Protein 1AGI (pdb70)

Nearest PDB structures (foldseek):
  4aoh-assembly1_A  TM=9.877E-01  e=9.697E-21  Homo sapiens
  5m9j-assembly1_A  TM=9.958E-01  e=1.240E-20  Homo sapiens
  5m9q-assembly1_A  TM=9.845E-01  e=1.097E-20  Homo sapiens
  5m9c-assembly1_A  TM=9.973E-01  e=2.158E-20  Homo sapiens
  1h53-assembly1_A  TM=9.746E-01  e=2.935E-20  Homo sapiens

GO terms:
  GO:0001525 angiogenesis (P, IDA)
  GO:0005102 signaling receptor binding (F, IDA)
  GO:0005576 extracellular region (C, IDA)
  GO:0003779 actin binding (F, IDA)
  GO:0004540 RNA nuclease activity (F, IDA)
  GO:0030041 actin filament polymerization (P, IDA)
  GO:0048662 negative regulation of smooth muscle cell proliferation (P, IDA)
  GO:0050714 positive regulation of protein secretion (P, IDA)
  GO:0005515 protein binding (F, IPI)

Organism: Bos taurus (NCBI:txid9913)

InterPro domains:
  IPR001427 Pancreatic ribonuclease [PR00794] (49-68)
  IPR001427 Pancreatic ribonuclease [PR00794] (69-88)
  IPR001427 Pancreatic ribonuclease [PR00794] (92-110)
  IPR001427 Pancreatic ribonuclease [PR00794] (114-136)
  IPR001427 Pancreatic ribonuclease [PTHR11437] (3-143)
  IPR023411 Ribonuclease A, active site [PS00127] (63-69)
  IPR023412 Ribonuclease A-domain [PF00074] (29-140)
  IPR023412 Ribonuclease A-domain [SM00092] (26-143)
  IPR036816 Ribonuclease A-like domain superfamily [G3DSA:3.10.130.10] (24-148)
  IPR036816 Ribonuclease A-like domain superfamily [SSF54076] (26-147)

Structure (mmCIF, N/CA/C/O backbone):
data_1AGI
#
_entry.id   1AGI
#
_cell.length_a   30.690
_cell.length_b   54.450
_cell.length_c   74.750
_cell.angle_alpha   90.00
_cell.angle_beta   90.00
_cell.angle_gamma   90.00
#
_symmetry.space_group_name_H-M   'P 21 21 21'
#
loop_
_entity.id
_entity.type
_entity.pdbx_description
1 polymer ANGIOGENIN
2 water water
#
loop_
_atom_site.group_PDB
_atom_site.id
_atom_site.type_symbol
_atom_site.label_atom_id
_atom_site.label_alt_id
_atom_site.label_comp_id
_atom_site.label_asym_id
_atom_site.label_entity_id
_atom_site.label_seq_id
_atom_site.pdbx_PDB_ins_code
_atom_site.Cartn_x
_atom_site.Cartn_y
_atom_site.Cartn_z
_atom_site.occupancy
_atom_site.B_iso_or_equiv
_atom_site.auth_seq_id
_atom_site.auth_comp_id
_atom_site.auth_asym_id
_atom_site.auth_atom_id
_atom_site.pdbx_PDB_model_num
ATOM 1 N N . ALA A 1 1 ? -1.216 24.854 4.198 1.00 80.48 1 ALA A N 1
ATOM 2 C CA . ALA A 1 1 ? -0.323 24.704 5.393 1.00 160.92 1 ALA A CA 1
ATOM 3 C C . ALA A 1 1 ? 1.162 24.833 5.010 1.00 155.21 1 ALA A C 1
ATOM 4 O O . ALA A 1 1 ? 1.481 24.995 3.825 1.00 69.93 1 ALA A O 1
ATOM 6 N N . GLN A 1 2 ? 2.047 24.845 6.014 1.00 140.34 2 GLN A N 1
ATOM 7 C CA . GLN A 1 2 ? 3.486 24.902 5.755 1.00 132.38 2 GLN A CA 1
ATOM 8 C C . GLN A 1 2 ? 3.816 23.442 5.433 1.00 130.15 2 GLN A C 1
ATOM 9 O O . GLN A 1 2 ? 3.413 22.538 6.171 1.00 107.74 2 GLN A O 1
ATOM 15 N N . ASP A 1 3 ? 4.466 23.229 4.293 1.00 87.34 3 ASP A N 1
ATOM 16 C CA . ASP A 1 3 ? 4.824 21.908 3.804 1.00 53.50 3 ASP A CA 1
ATOM 17 C C . ASP A 1 3 ? 5.361 20.912 4.843 1.00 27.15 3 ASP A C 1
ATOM 18 O O . ASP A 1 3 ? 6.480 21.052 5.335 1.00 81.58 3 ASP A O 1
ATOM 23 N N . ASP A 1 4 ? 4.485 20.002 5.258 1.00 91.45 4 ASP A N 1
ATOM 24 C CA . ASP A 1 4 ? 4.800 18.930 6.197 1.00 35.52 4 ASP A CA 1
ATOM 25 C C . ASP A 1 4 ? 4.678 17.662 5.339 1.00 20.31 4 ASP A C 1
ATOM 26 O O . ASP A 1 4 ? 5.017 16.557 5.780 1.00 18.16 4 ASP A O 1
ATOM 31 N N . TYR A 1 5 ? 4.274 17.863 4.081 1.00 14.02 5 TYR A N 1
ATOM 32 C CA . TYR A 1 5 ? 4.027 16.784 3.126 1.00 22.71 5 TYR A CA 1
ATOM 33 C C . TYR A 1 5 ? 5.060 15.683 3.036 1.00 14.41 5 TYR A C 1
ATOM 34 O O . TYR A 1 5 ? 4.701 14.524 3.175 1.00 12.54 5 TYR A O 1
ATOM 43 N N . ARG A 1 6 ? 6.323 16.034 2.792 1.00 10.92 6 ARG A N 1
ATOM 44 C CA . ARG A 1 6 ? 7.369 15.025 2.653 1.00 6.76 6 ARG A CA 1
ATOM 45 C C . ARG A 1 6 ? 7.465 14.110 3.858 1.00 8.39 6 ARG A C 1
ATOM 46 O O . ARG A 1 6 ? 7.641 12.899 3.711 1.00 10.98 6 ARG A O 1
ATOM 54 N N . TYR A 1 7 ? 7.274 14.679 5.042 1.00 8.27 7 TYR A N 1
ATOM 55 C CA . TYR A 1 7 ? 7.330 13.916 6.281 1.00 14.19 7 TYR A CA 1
ATOM 56 C C . TYR A 1 7 ? 6.099 12.997 6.366 1.00 10.93 7 TYR A C 1
ATOM 57 O O . TYR A 1 7 ? 6.219 11.788 6.613 1.00 8.86 7 TYR A O 1
ATOM 66 N N . ILE A 1 8 ? 4.921 13.557 6.111 1.00 8.99 8 ILE A N 1
ATOM 67 C CA . ILE A 1 8 ? 3.699 12.760 6.147 1.00 18.66 8 ILE A CA 1
ATOM 68 C C . ILE A 1 8 ? 3.746 11.667 5.074 1.00 10.42 8 ILE A C 1
ATOM 69 O O . ILE A 1 8 ? 3.300 10.537 5.284 1.00 10.66 8 ILE A O 1
ATOM 74 N N . HIS A 1 9 ? 4.348 11.996 3.941 1.00 10.48 9 HIS A N 1
ATOM 75 C CA . HIS A 1 9 ? 4.473 11.073 2.823 1.00 9.70 9 HIS A CA 1
ATOM 76 C C . HIS A 1 9 ? 5.404 9.919 3.214 1.00 7.33 9 HIS A C 1
ATOM 77 O O . HIS A 1 9 ? 5.148 8.758 2.882 1.00 9.28 9 HIS A O 1
ATOM 84 N N . PHE A 1 10 ? 6.463 10.245 3.948 1.00 8.36 10 PHE A N 1
ATOM 85 C CA . PHE A 1 10 ? 7.407 9.247 4.425 1.00 7.14 10 PHE A CA 1
ATOM 86 C C . PHE A 1 10 ? 6.692 8.285 5.380 1.00 6.14 10 PHE A C 1
ATOM 87 O O . PHE A 1 10 ? 6.903 7.064 5.323 1.00 9.08 10 PHE A O 1
ATOM 95 N N . LEU A 1 11 ? 5.861 8.832 6.268 1.00 7.62 11 LEU A N 1
ATOM 96 C CA . LEU A 1 11 ? 5.116 8.006 7.228 1.00 6.87 11 LEU A CA 1
ATOM 97 C C . LEU A 1 11 ? 4.116 7.111 6.524 1.00 9.22 11 LEU A C 1
ATOM 98 O O . LEU A 1 11 ? 3.963 5.950 6.898 1.00 9.34 11 LEU A O 1
ATOM 103 N N . THR A 1 12 ? 3.478 7.625 5.471 1.00 8.04 12 THR A N 1
ATOM 104 C CA . THR A 1 12 ? 2.500 6.833 4.710 1.00 8.42 12 THR A CA 1
ATOM 105 C C . THR A 1 12 ? 3.156 5.652 4.010 1.00 9.62 12 THR A C 1
ATOM 106 O O . THR A 1 12 ? 2.607 4.550 3.967 1.00 9.28 12 THR A O 1
ATOM 110 N N . GLN A 1 13 ? 4.340 5.867 3.458 1.00 6.39 13 GLN A N 1
ATOM 111 C CA . GLN A 1 13 ? 5.011 4.785 2.756 1.00 7.57 13 GLN A CA 1
ATOM 112 C C . GLN A 1 13 ? 5.884 3.878 3.603 1.00 9.40 13 GLN A C 1
ATOM 113 O O . GLN A 1 13 ? 6.183 2.748 3.193 1.00 10.86 13 GLN A O 1
ATOM 119 N N . HIS A 1 14 ? 6.299 4.359 4.771 1.00 6.16 14 HIS A N 1
ATOM 120 C CA . HIS A 1 14 ? 7.217 3.574 5.597 1.00 7.12 14 HIS A CA 1
ATOM 121 C C . HIS A 1 14 ? 6.907 3.354 7.069 1.00 12.27 14 HIS A C 1
ATOM 122 O O . HIS A 1 14 ? 7.732 2.773 7.761 1.00 13.81 14 HIS A O 1
ATOM 129 N N . TYR A 1 15 ? 5.745 3.769 7.558 1.00 8.47 15 TYR A N 1
ATOM 130 C CA . TYR A 1 15 ? 5.482 3.581 8.974 1.00 12.00 15 TYR A CA 1
ATOM 131 C C . TYR A 1 15 ? 4.185 2.869 9.342 1.00 11.49 15 TYR A C 1
ATOM 132 O O . TYR A 1 15 ? 3.118 3.206 8.841 1.00 11.38 15 TYR A O 1
ATOM 141 N N . ASP A 1 16 ? 4.303 1.875 10.216 1.00 8.83 16 ASP A N 1
ATOM 142 C CA . ASP A 1 16 ? 3.156 1.128 10.719 1.00 7.28 16 ASP A CA 1
ATOM 143 C C . ASP A 1 16 ? 3.499 0.791 12.161 1.00 11.13 16 ASP A C 1
ATOM 144 O O . ASP A 1 16 ? 4.302 -0.103 12.426 1.00 11.06 16 ASP A O 1
ATOM 149 N N . ALA A 1 17 ? 2.885 1.524 13.083 1.00 16.34 17 ALA A N 1
ATOM 150 C CA . ALA A 1 17 ? 3.121 1.383 14.519 1.00 13.48 17 ALA A CA 1
ATOM 151 C C . ALA A 1 17 ? 3.060 -0.010 15.115 1.00 12.33 17 ALA A C 1
ATOM 152 O O . ALA A 1 17 ? 4.088 -0.553 15.537 1.00 18.64 17 ALA A O 1
ATOM 154 N N . LYS A 1 18 ? 1.862 -0.586 15.126 1.00 19.90 18 LYS A N 1
ATOM 155 C CA . LYS A 1 18 ? 1.623 -1.908 15.697 1.00 20.63 18 LYS A CA 1
ATOM 156 C C . LYS A 1 18 ? 1.063 -2.898 14.678 1.00 28.09 18 LYS A C 1
ATOM 157 O O . LYS A 1 18 ? -0.156 -2.993 14.499 1.00 38.06 18 LYS A O 1
ATOM 163 N N . PRO A 1 19 ? 1.946 -3.600 13.948 1.00 20.23 19 PRO A N 1
ATOM 164 C CA . PRO A 1 19 ? 1.542 -4.594 12.942 1.00 23.48 19 PRO A CA 1
ATOM 165 C C . PRO A 1 19 ? 1.208 -5.914 13.660 1.00 21.57 19 PRO A C 1
ATOM 166 O O . PRO A 1 19 ? 1.695 -6.146 14.767 1.00 46.40 19 PRO A O 1
ATOM 170 N N . LYS A 1 20 ? 0.395 -6.776 13.056 1.00 44.98 20 LYS A N 1
ATOM 171 C CA . LYS A 1 20 ? 0.100 -8.030 13.734 1.00 109.66 20 LYS A CA 1
ATOM 172 C C . LYS A 1 20 ? 0.603 -9.302 13.049 1.00 109.60 20 LYS A C 1
ATOM 173 O O . LYS A 1 20 ? 0.975 -10.259 13.727 1.00 114.36 20 LYS A O 1
ATOM 179 N N . GLY A 1 21 ? 0.663 -9.295 11.719 1.00 37.63 21 GLY A N 1
ATOM 180 C CA . GLY A 1 21 ? 1.125 -10.474 11.009 1.00 55.85 21 GLY A CA 1
ATOM 181 C C . GLY A 1 21 ? 2.570 -10.483 10.535 1.00 40.13 21 GLY A C 1
ATOM 182 O O . GLY A 1 21 ? 3.265 -11.491 10.679 1.00 36.38 21 GLY A O 1
ATOM 183 N N . ARG A 1 22 ? 3.003 -9.373 9.936 1.00 25.93 22 ARG A N 1
ATOM 184 C CA . ARG A 1 22 ? 4.361 -9.225 9.387 1.00 20.40 22 ARG A CA 1
ATOM 185 C C . ARG A 1 22 ? 4.742 -10.344 8.403 1.00 18.46 22 ARG A C 1
ATOM 186 O O . ARG A 1 22 ? 5.919 -10.653 8.202 1.00 19.20 22 ARG A O 1
ATOM 194 N N . ASN A 1 23 ? 3.725 -10.891 7.748 1.00 20.26 23 ASN A N 1
ATOM 195 C CA . ASN A 1 23 ? 3.886 -11.966 6.784 1.00 16.09 23 ASN A CA 1
ATOM 196 C C . ASN A 1 23 ? 3.549 -11.509 5.355 1.00 15.93 23 ASN A C 1
ATOM 197 O O . ASN A 1 23 ? 3.361 -10.320 5.106 1.00 13.88 23 ASN A O 1
ATOM 202 N N . ASP A 1 24 ? 3.460 -12.466 4.430 1.00 15.82 24 ASP A N 1
ATOM 203 C CA . ASP A 1 24 ? 3.141 -12.180 3.028 1.00 15.08 24 ASP A CA 1
ATOM 204 C C . ASP A 1 24 ? 1.795 -11.475 2.870 1.00 15.03 24 ASP A C 1
ATOM 205 O O . ASP A 1 24 ? 1.664 -10.547 2.064 1.00 12.67 24 ASP A O 1
ATOM 210 N N . GLU A 1 25 ? 0.796 -11.919 3.632 1.00 14.65 25 GLU A N 1
ATOM 211 C CA . GLU A 1 25 ? -0.521 -11.301 3.542 1.00 14.49 25 GLU A CA 1
ATOM 212 C C . GLU A 1 25 ? -0.432 -9.852 4.017 1.00 11.86 25 GLU A C 1
ATOM 213 O O . GLU A 1 25 ? -1.035 -8.965 3.421 1.00 13.18 25 GLU A O 1
ATOM 219 N N . TYR A 1 26 ? 0.336 -9.629 5.083 1.00 13.29 26 TYR A N 1
ATOM 220 C CA . TYR A 1 26 ? 0.523 -8.299 5.627 1.00 11.03 26 TYR A CA 1
ATOM 221 C C . TYR A 1 26 ? 1.072 -7.354 4.543 1.00 9.00 26 TYR A C 1
ATOM 222 O O . TYR A 1 26 ? 0.578 -6.238 4.351 1.00 9.44 26 TYR A O 1
ATOM 231 N N . CYS A 1 27 ? 2.074 -7.809 3.809 1.00 8.28 27 CYS A N 1
ATOM 232 C CA . CYS A 1 27 ? 2.648 -6.981 2.739 1.00 9.27 27 CYS A CA 1
ATOM 233 C C . CYS A 1 27 ? 1.636 -6.702 1.626 1.00 6.49 27 CYS A C 1
ATOM 234 O O . CYS A 1 27 ? 1.474 -5.562 1.203 1.00 10.29 27 CYS A O 1
ATOM 237 N N . PHE A 1 28 ? 0.914 -7.736 1.197 1.00 9.65 28 PHE A N 1
ATOM 238 C CA . PHE A 1 28 ? -0.086 -7.579 0.132 1.00 9.44 28 PHE A CA 1
ATOM 239 C C . PHE A 1 28 ? -1.106 -6.490 0.473 1.00 10.53 28 PHE A C 1
ATOM 240 O O . PHE A 1 28 ? -1.370 -5.606 -0.340 1.00 13.58 28 PHE A O 1
ATOM 248 N N . ASN A 1 29 ? -1.637 -6.536 1.696 1.00 8.20 29 ASN A N 1
ATOM 249 C CA . ASN A 1 29 ? -2.636 -5.563 2.138 1.00 8.65 29 ASN A CA 1
ATOM 250 C C . ASN A 1 29 ? -2.038 -4.179 2.323 1.00 7.91 29 ASN A C 1
ATOM 251 O O . ASN A 1 29 ? -2.621 -3.196 1.878 1.00 8.81 29 ASN A O 1
ATOM 256 N N . MET A 1 30 ? -0.867 -4.112 2.960 1.00 7.37 30 MET A N 1
ATOM 257 C CA . MET A 1 30 ? -0.191 -2.840 3.229 1.00 9.24 30 MET A CA 1
ATOM 258 C C . MET A 1 30 ? 0.295 -2.116 1.991 1.00 8.48 30 MET A C 1
ATOM 259 O O . MET A 1 30 ? 0.200 -0.886 1.918 1.00 9.16 30 MET A O 1
ATOM 264 N N . MET A 1 31 ? 0.775 -2.859 1.000 1.00 9.51 31 MET A N 1
ATOM 265 C CA . MET A 1 31 ? 1.234 -2.222 -0.228 1.00 12.69 31 MET A CA 1
ATOM 266 C C . MET A 1 31 ? 0.029 -1.625 -0.952 1.00 7.80 31 MET A C 1
ATOM 267 O O . MET A 1 31 ? 0.122 -0.547 -1.544 1.00 7.96 31 MET A O 1
ATOM 272 N N . LYS A 1 32 ? -1.104 -2.322 -0.873 1.00 8.28 32 LYS A N 1
ATOM 273 C CA . LYS A 1 32 ? -2.353 -1.865 -1.489 1.00 9.00 32 LYS A CA 1
ATOM 274 C C . LYS A 1 32 ? -2.912 -0.635 -0.750 1.00 9.59 32 LYS A C 1
ATOM 275 O O . LYS A 1 32 ? -3.164 0.395 -1.371 1.00 9.04 32 LYS A O 1
ATOM 281 N N . ASN A 1 33 ? -2.980 -0.709 0.583 1.00 7.90 33 ASN A N 1
ATOM 282 C CA . ASN A 1 33 ? -3.500 0.397 1.404 1.00 7.94 33 ASN A CA 1
ATOM 283 C C . ASN A 1 33 ? -2.692 1.670 1.251 1.00 7.96 33 ASN A C 1
ATOM 284 O O . ASN A 1 33 ? -3.254 2.768 1.155 1.00 12.63 33 ASN A O 1
ATOM 289 N N . ARG A 1 34 ? -1.370 1.527 1.240 1.00 5.74 34 ARG A N 1
ATOM 290 C CA . ARG A 1 34 ? -0.478 2.680 1.127 1.00 7.67 34 ARG A CA 1
ATOM 291 C C . ARG A 1 34 ? -0.238 3.154 -0.311 1.00 8.86 34 ARG A C 1
ATOM 292 O O . ARG A 1 34 ? 0.589 4.040 -0.535 1.00 10.50 34 ARG A O 1
ATOM 300 N N . ARG A 1 35 ? -0.974 2.579 -1.268 1.00 10.07 35 ARG A N 1
ATOM 301 C CA . ARG A 1 35 ? -0.907 2.967 -2.695 1.00 10.70 35 ARG A CA 1
ATOM 302 C C . ARG A 1 35 ? 0.466 2.842 -3.356 1.00 9.68 35 ARG A C 1
ATOM 303 O O . ARG A 1 35 ? 0.971 3.788 -3.968 1.00 13.26 35 ARG A O 1
ATOM 311 N N . LEU A 1 36 ? 1.067 1.666 -3.228 1.00 7.54 36 LEU A N 1
ATOM 312 C CA . LEU A 1 36 ? 2.384 1.410 -3.804 1.00 9.46 36 LEU A CA 1
ATOM 313 C C . LEU A 1 36 ? 2.279 0.261 -4.800 1.00 10.70 36 LEU A C 1
ATOM 314 O O . LEU A 1 36 ? 3.235 -0.482 -5.012 1.00 11.02 36 LEU A O 1
ATOM 319 N N . THR A 1 37 ? 1.115 0.134 -5.430 1.00 12.11 37 THR A N 1
ATOM 320 C CA . THR A 1 37 ? 0.888 -0.959 -6.366 1.00 13.33 37 THR A CA 1
ATOM 321 C C . THR A 1 37 ? 0.657 -0.585 -7.826 1.00 17.66 37 THR A C 1
ATOM 322 O O . THR A 1 37 ? 0.475 -1.463 -8.669 1.00 17.93 37 THR A O 1
ATOM 326 N N . ARG A 1 38 ? 0.671 0.705 -8.135 1.00 12.89 38 ARG A N 1
ATOM 327 C CA . ARG A 1 38 ? 0.466 1.125 -9.515 1.00 16.25 38 ARG A CA 1
ATOM 328 C C . ARG A 1 38 ? 1.553 2.076 -9.971 1.00 22.44 38 ARG A C 1
ATOM 329 O O . ARG A 1 38 ? 1.419 3.299 -9.845 1.00 26.68 38 ARG A O 1
ATOM 337 N N . PRO A 1 39 ? 2.644 1.526 -10.531 1.00 17.38 39 PRO A N 1
ATOM 338 C CA . PRO A 1 39 ? 2.907 0.094 -10.757 1.00 18.61 39 PRO A CA 1
ATOM 339 C C . PRO A 1 39 ? 3.440 -0.600 -9.498 1.00 16.43 39 PRO A C 1
ATOM 340 O O . PRO A 1 39 ? 3.827 0.083 -8.543 1.00 17.81 39 PRO A O 1
ATOM 344 N N . CYS A 1 40 ? 3.478 -1.935 -9.490 1.00 15.18 40 CYS A N 1
ATOM 345 C CA . CYS A 1 40 ? 3.971 -2.663 -8.305 1.00 9.03 40 CYS A CA 1
ATOM 346 C C . CYS A 1 40 ? 5.370 -2.213 -7.915 1.00 12.37 40 CYS A C 1
ATOM 347 O O . CYS A 1 40 ? 6.308 -2.301 -8.722 1.00 15.36 40 CYS A O 1
ATOM 350 N N . LYS A 1 41 ? 5.524 -1.734 -6.687 1.00 11.56 41 LYS A N 1
ATOM 351 C CA . LYS A 1 41 ? 6.842 -1.326 -6.230 1.00 12.22 41 LYS A CA 1
ATOM 352 C C . LYS A 1 41 ? 7.648 -2.601 -5.950 1.00 11.90 41 LYS A C 1
ATOM 353 O O . LYS A 1 41 ? 7.134 -3.548 -5.353 1.00 11.68 41 LYS A O 1
ATOM 359 N N . ASP A 1 42 ? 8.896 -2.641 -6.403 1.00 10.84 42 ASP A N 1
ATOM 360 C CA . ASP A 1 42 ? 9.724 -3.832 -6.225 1.00 11.30 42 ASP A CA 1
ATOM 361 C C . ASP A 1 42 ? 10.058 -4.153 -4.773 1.00 8.76 42 ASP A C 1
ATOM 362 O O . ASP A 1 42 ? 10.072 -5.314 -4.383 1.00 9.63 42 ASP A O 1
ATOM 367 N N . ARG A 1 43 ? 10.256 -3.118 -3.967 1.00 9.14 43 ARG A N 1
ATOM 368 C CA . ARG A 1 43 ? 10.628 -3.328 -2.579 1.00 11.83 43 ARG A CA 1
ATOM 369 C C . ARG A 1 43 ? 10.274 -2.136 -1.702 1.00 12.24 43 ARG A C 1
ATOM 370 O O . ARG A 1 43 ? 10.499 -0.981 -2.079 1.00 10.89 43 ARG A O 1
ATOM 378 N N . ASN A 1 44 ? 9.748 -2.419 -0.516 1.00 10.92 44 ASN A N 1
ATOM 379 C CA . ASN A 1 44 ? 9.362 -1.366 0.423 1.00 9.09 44 ASN A CA 1
ATOM 380 C C . ASN A 1 44 ? 9.441 -1.850 1.858 1.00 10.57 44 ASN A C 1
ATOM 381 O O . ASN A 1 44 ? 8.890 -2.900 2.207 1.00 8.62 44 ASN A O 1
ATOM 386 N N . THR A 1 45 ? 10.080 -1.044 2.698 1.00 8.81 45 THR A N 1
ATOM 387 C CA . THR A 1 45 ? 10.258 -1.374 4.103 1.00 6.83 45 THR A CA 1
ATOM 388 C C . THR A 1 45 ? 9.358 -0.575 5.015 1.00 6.52 45 THR A C 1
ATOM 389 O O . THR A 1 45 ? 9.285 0.654 4.918 1.00 9.71 45 THR A O 1
ATOM 393 N N . PHE A 1 46 ? 8.647 -1.282 5.883 1.00 6.88 46 PHE A N 1
ATOM 394 C CA . PHE A 1 46 ? 7.790 -0.641 6.879 1.00 10.58 46 PHE A CA 1
ATOM 395 C C . PHE A 1 46 ? 8.520 -0.713 8.214 1.00 7.40 46 PHE A C 1
ATOM 396 O O . PHE A 1 46 ? 9.034 -1.775 8.593 1.00 8.67 46 PHE A O 1
ATOM 404 N N . ILE A 1 47 ? 8.614 0.430 8.885 1.00 8.06 47 ILE A N 1
ATOM 405 C CA . ILE A 1 47 ? 9.254 0.539 10.196 1.00 12.77 47 ILE A CA 1
ATOM 406 C C . ILE A 1 47 ? 8.140 0.498 11.254 1.00 11.14 47 ILE A C 1
ATOM 407 O O . ILE A 1 47 ? 7.071 1.088 11.083 1.00 9.15 47 ILE A O 1
ATOM 412 N N . HIS A 1 48 ? 8.399 -0.197 12.350 1.00 12.26 48 HIS A N 1
ATOM 413 C CA . HIS A 1 48 ? 7.406 -0.314 13.408 1.00 8.88 48 HIS A CA 1
ATOM 414 C C . HIS A 1 48 ? 7.931 0.336 14.670 1.00 14.17 48 HIS A C 1
ATOM 415 O O . HIS A 1 48 ? 9.108 0.705 14.744 1.00 14.01 48 HIS A O 1
ATOM 422 N N . GLY A 1 49 ? 7.057 0.494 15.656 1.00 17.91 49 GLY A N 1
ATOM 423 C CA . GLY A 1 49 ? 7.494 1.075 16.907 1.00 10.70 49 GLY A CA 1
ATOM 424 C C . GLY A 1 49 ? 7.124 2.511 17.166 1.00 12.54 49 GLY A C 1
ATOM 425 O O . GLY A 1 49 ? 6.074 2.991 16.746 1.00 15.49 49 GLY A O 1
ATOM 426 N N . ASN A 1 50 ? 8.059 3.201 17.805 1.00 18.22 50 ASN A N 1
ATOM 427 C CA . ASN A 1 50 ? 7.903 4.577 18.242 1.00 15.04 50 ASN A CA 1
ATOM 428 C C . ASN A 1 50 ? 8.251 5.629 17.196 1.00 9.15 50 ASN A C 1
ATOM 429 O O . ASN A 1 50 ? 9.416 5.822 16.864 1.00 14.40 50 ASN A O 1
ATOM 434 N N . LYS A 1 51 ? 7.239 6.392 16.794 1.00 14.79 51 LYS A N 1
ATOM 435 C CA . LYS A 1 51 ? 7.382 7.440 15.789 1.00 19.31 51 LYS A CA 1
ATOM 436 C C . LYS A 1 51 ? 8.386 8.528 16.206 1.00 20.79 51 LYS A C 1
ATOM 437 O O . LYS A 1 51 ? 9.146 9.038 15.372 1.00 12.96 51 LYS A O 1
ATOM 443 N N . ASN A 1 52 ? 8.386 8.874 17.496 1.00 11.23 52 ASN A N 1
ATOM 444 C CA . ASN A 1 52 ? 9.280 9.895 18.033 1.00 11.25 52 ASN A CA 1
ATOM 445 C C . ASN A 1 52 ? 10.744 9.509 17.888 1.00 8.53 52 ASN A C 1
ATOM 446 O O . ASN A 1 52 ? 11.589 10.354 17.613 1.00 12.41 52 ASN A O 1
ATOM 451 N N . ASP A 1 53 ? 11.032 8.224 18.041 1.00 8.59 53 ASP A N 1
ATOM 452 C CA . ASP A 1 53 ? 12.394 7.736 17.912 1.00 10.12 53 ASP A CA 1
ATOM 453 C C . ASP A 1 53 ? 12.872 7.669 16.464 1.00 10.30 53 ASP A C 1
ATOM 454 O O . ASP A 1 53 ? 14.076 7.641 16.201 1.00 10.80 53 ASP A O 1
ATOM 459 N N . ILE A 1 54 ? 11.927 7.640 15.528 1.00 12.78 54 ILE A N 1
ATOM 460 C CA . ILE A 1 54 ? 12.275 7.634 14.110 1.00 12.49 54 ILE A CA 1
ATOM 461 C C . ILE A 1 54 ? 12.644 9.081 13.768 1.00 9.19 54 ILE A C 1
ATOM 462 O O . ILE A 1 54 ? 13.706 9.332 13.197 1.00 11.80 54 ILE A O 1
ATOM 467 N N . LYS A 1 55 ? 11.796 10.032 14.165 1.00 9.33 55 LYS A N 1
ATOM 468 C CA . LYS A 1 55 ? 12.061 11.443 13.919 1.00 8.64 55 LYS A CA 1
ATOM 469 C C . LYS A 1 55 ? 13.389 11.845 14.584 1.00 16.13 55 LYS A C 1
ATOM 470 O O . LYS A 1 55 ? 14.138 12.678 14.063 1.00 12.93 55 LYS A O 1
ATOM 476 N N . ALA A 1 56 ? 13.689 11.213 15.720 1.00 12.47 56 ALA A N 1
ATOM 477 C CA . ALA A 1 56 ? 14.908 11.480 16.482 1.00 13.03 56 ALA A CA 1
ATOM 478 C C . ALA A 1 56 ? 16.200 11.095 15.756 1.00 13.26 56 ALA A C 1
ATOM 479 O O . ALA A 1 56 ? 17.282 11.506 16.172 1.00 13.75 56 ALA A O 1
ATOM 481 N N . ILE A 1 57 ? 16.097 10.307 14.690 1.00 9.05 57 ILE A N 1
ATOM 482 C CA . ILE A 1 57 ? 17.275 9.932 13.929 1.00 12.17 57 ILE A CA 1
ATOM 483 C C . ILE A 1 57 ? 17.859 11.188 13.243 1.00 11.08 57 ILE A C 1
ATOM 484 O O . ILE A 1 57 ? 19.061 11.254 12.959 1.00 10.91 57 ILE A O 1
ATOM 489 N N . CYS A 1 58 ? 17.020 12.204 13.027 1.00 12.20 58 CYS A N 1
ATOM 490 C CA . CYS A 1 58 ? 17.455 13.454 12.386 1.00 7.81 58 CYS A CA 1
ATOM 491 C C . CYS A 1 58 ? 18.254 14.356 13.308 1.00 18.61 58 CYS A C 1
ATOM 492 O O . CYS A 1 58 ? 18.785 15.381 12.879 1.00 25.31 58 CYS A O 1
ATOM 495 N N . GLU A 1 59 ? 18.325 13.988 14.577 1.00 11.72 59 GLU A N 1
ATOM 496 C CA . GLU A 1 59 ? 19.079 14.775 15.536 1.00 18.37 59 GLU A CA 1
ATOM 497 C C . GLU A 1 59 ? 20.057 13.861 16.239 1.00 16.90 59 GLU A C 1
ATOM 498 O O . GLU A 1 59 ? 20.053 12.649 16.023 1.00 15.28 59 GLU A O 1
ATOM 504 N 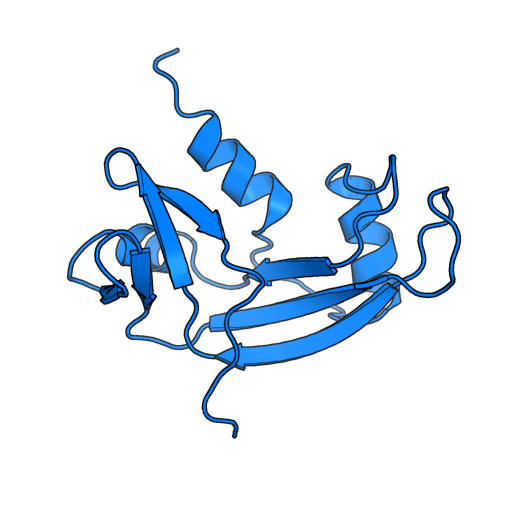N . ASP A 1 60 ? 20.877 14.420 17.112 1.00 19.11 60 ASP A N 1
ATOM 505 C CA . ASP A 1 60 ? 21.870 13.591 17.765 1.00 16.77 60 ASP A CA 1
ATOM 506 C C . ASP A 1 60 ? 21.364 12.591 18.789 1.00 11.40 60 ASP A C 1
ATOM 507 O O . ASP A 1 60 ? 22.092 11.680 19.145 1.00 23.72 60 ASP A O 1
ATOM 512 N N . ARG A 1 61 ? 20.107 12.706 19.214 1.00 15.92 61 ARG A N 1
ATOM 513 C CA . ARG A 1 61 ? 19.582 11.767 20.206 1.00 15.70 61 ARG A CA 1
ATOM 514 C C . ARG A 1 61 ? 19.559 10.321 19.693 1.00 17.99 61 ARG A C 1
ATOM 515 O O . ARG A 1 61 ? 19.929 9.393 20.417 1.00 15.44 61 ARG A O 1
ATOM 523 N N . ASN A 1 62 ? 19.137 10.124 18.445 1.00 1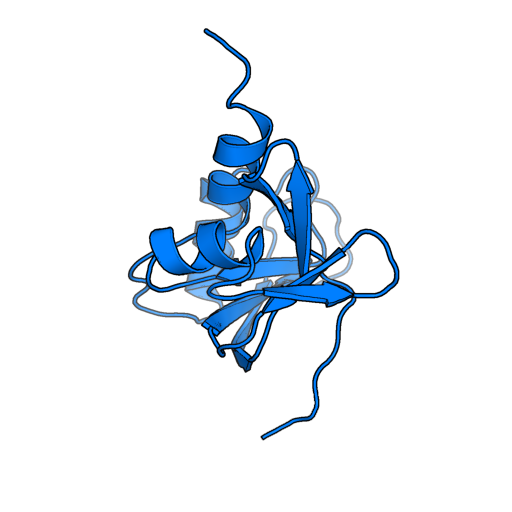5.74 62 ASN A N 1
ATOM 524 C CA . ASN A 1 62 ? 19.083 8.766 17.907 1.00 13.13 62 ASN A CA 1
ATOM 525 C C . ASN A 1 62 ? 19.689 8.635 16.503 1.00 13.64 62 ASN A C 1
ATOM 526 O O . ASN A 1 62 ? 19.404 7.673 15.795 1.00 14.16 62 ASN A O 1
ATOM 531 N N . GLY A 1 63 ? 20.561 9.564 16.126 1.00 12.17 63 GLY A N 1
ATOM 532 C CA . GLY A 1 63 ? 21.159 9.488 14.816 1.00 9.64 63 GLY A CA 1
ATOM 533 C C . GLY A 1 63 ? 22.574 10.007 14.738 1.00 15.28 63 GLY A C 1
ATOM 534 O O . GLY A 1 63 ? 23.053 10.699 15.636 1.00 17.97 63 GLY A O 1
ATOM 535 N N . GLN A 1 64 ? 23.269 9.604 13.684 1.00 11.27 64 GLN A N 1
ATOM 536 C CA . GLN A 1 64 ? 24.640 10.025 13.418 1.00 15.73 64 GLN A CA 1
ATOM 537 C C . GLN A 1 64 ? 24.728 10.288 11.908 1.00 19.22 64 GLN A C 1
ATOM 538 O O . GLN A 1 64 ? 23.975 9.699 11.118 1.00 11.86 64 GLN A O 1
ATOM 544 N N . PRO A 1 65 ? 25.603 11.220 11.490 1.00 22.13 65 PRO A N 1
ATOM 545 C CA . PRO A 1 65 ? 25.731 11.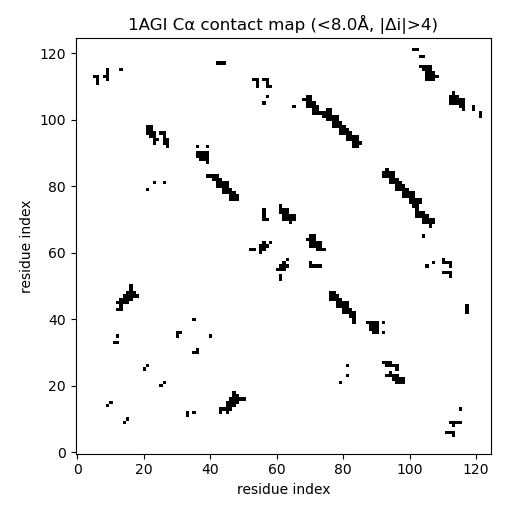489 10.052 1.00 28.08 65 PRO A CA 1
ATOM 546 C C . PRO A 1 65 ? 26.282 10.238 9.372 1.00 23.14 65 PRO A C 1
ATOM 547 O O . PRO A 1 65 ? 27.076 9.492 9.954 1.00 14.35 65 PRO A O 1
ATOM 551 N N . TYR A 1 66 ? 25.827 9.98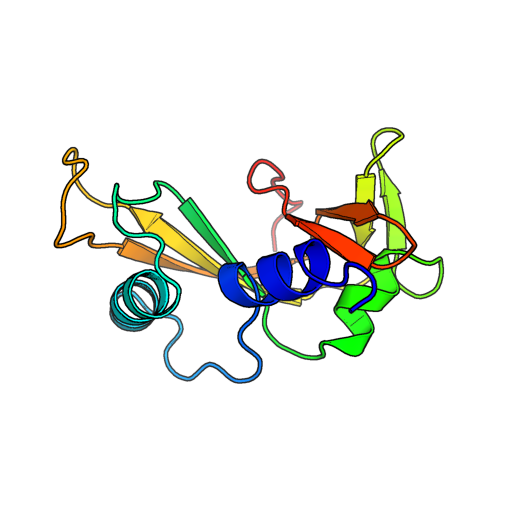9 8.155 1.00 11.80 66 TYR A N 1
ATOM 552 C CA . TYR A 1 66 ? 26.260 8.815 7.418 1.00 10.36 66 TYR A CA 1
ATOM 553 C C . TYR A 1 66 ? 26.395 9.179 5.943 1.00 13.44 66 TYR A C 1
ATOM 554 O O . TYR A 1 66 ? 25.463 9.718 5.341 1.00 11.31 66 TYR A O 1
ATOM 563 N N . ARG A 1 67 ? 27.570 8.910 5.380 1.00 15.58 67 ARG A N 1
ATOM 564 C CA . ARG A 1 67 ? 27.850 9.219 3.977 1.00 16.45 67 ARG A CA 1
ATOM 565 C C . ARG A 1 67 ? 27.575 10.693 3.657 1.00 14.91 67 ARG A C 1
ATOM 566 O O . ARG A 1 67 ? 26.984 11.021 2.636 1.00 16.38 67 ARG A O 1
ATOM 574 N N . GLY A 1 68 ? 27.947 11.568 4.581 1.00 12.79 68 GLY A N 1
ATOM 575 C CA . GLY A 1 68 ? 27.746 12.990 4.391 1.00 12.25 68 GLY A CA 1
ATOM 576 C C . GLY A 1 68 ? 26.344 13.553 4.566 1.00 17.37 68 GLY A C 1
ATOM 577 O O . GLY A 1 68 ? 26.100 14.288 5.519 1.00 24.66 68 GLY A O 1
ATOM 578 N N . ASP A 1 69 ? 25.411 13.159 3.704 1.00 16.68 69 ASP A N 1
ATOM 579 C CA . ASP A 1 69 ? 24.051 13.691 3.741 1.00 17.07 69 ASP A CA 1
ATOM 580 C C . ASP A 1 69 ? 22.954 12.836 4.370 1.00 13.82 69 ASP A C 1
ATOM 581 O O . ASP A 1 69 ? 21.808 13.276 4.461 1.00 15.67 69 ASP A O 1
ATOM 586 N N . LEU A 1 70 ? 23.269 11.602 4.740 1.00 11.67 70 LEU A N 1
ATOM 587 C CA . LEU A 1 70 ? 22.262 10.728 5.360 1.00 8.81 70 LEU A CA 1
ATOM 588 C C . LEU A 1 70 ? 22.474 10.635 6.878 1.00 11.10 70 LEU A C 1
ATOM 589 O O . LEU A 1 70 ? 23.374 11.272 7.432 1.00 11.24 70 LEU A O 1
ATOM 594 N N . ARG A 1 71 ? 21.578 9.921 7.544 1.00 11.65 71 ARG A N 1
ATOM 595 C CA . ARG A 1 71 ? 21.635 9.734 8.987 1.00 10.43 71 ARG A CA 1
ATOM 596 C C . ARG A 1 71 ? 21.428 8.263 9.282 1.00 10.89 71 ARG A C 1
ATOM 597 O O . ARG A 1 71 ? 20.544 7.626 8.689 1.00 13.68 71 ARG A O 1
ATOM 605 N N . ILE A 1 72 ? 22.287 7.696 10.116 1.00 9.54 72 ILE A N 1
ATOM 606 C CA . ILE A 1 72 ? 22.117 6.310 10.499 1.00 7.76 72 ILE A CA 1
ATOM 607 C C . ILE A 1 72 ? 21.664 6.290 11.961 1.00 9.00 72 ILE A C 1
ATOM 608 O O . ILE A 1 72 ? 22.145 7.077 12.787 1.00 12.79 72 ILE A O 1
ATOM 613 N N . SER A 1 73 ? 20.718 5.407 12.261 1.00 9.99 73 SER A N 1
ATOM 614 C CA . SER A 1 73 ? 20.167 5.322 13.609 1.00 17.64 73 SER A CA 1
ATOM 615 C C . SER A 1 73 ? 21.116 4.687 14.607 1.00 11.10 73 SER A C 1
ATOM 616 O O . SER A 1 73 ? 21.932 3.832 14.255 1.00 14.10 73 SER A O 1
ATOM 619 N N . LYS A 1 74 ? 21.016 5.147 15.848 1.00 17.93 74 LYS A N 1
ATOM 620 C CA . LYS A 1 74 ? 21.828 4.618 16.927 1.00 16.12 74 LYS A CA 1
ATOM 621 C C . LYS A 1 74 ? 21.187 3.342 17.447 1.00 11.62 74 LYS A C 1
ATOM 622 O O . LYS A 1 74 ? 21.871 2.390 17.810 1.00 21.84 74 LYS A O 1
ATOM 628 N N . SER A 1 75 ? 19.866 3.288 17.411 1.00 12.37 75 SER A N 1
ATOM 629 C CA . SER A 1 75 ? 19.166 2.113 17.898 1.00 12.60 75 SER A CA 1
ATOM 630 C C . SER A 1 75 ? 18.556 1.282 16.782 1.00 19.90 75 SER A C 1
ATOM 631 O O . SER A 1 75 ? 18.382 1.765 15.665 1.00 20.15 75 SER A O 1
ATOM 634 N N . GLU A 1 76 ? 18.252 0.026 17.085 1.00 11.21 76 GLU A N 1
ATOM 635 C CA . GLU A 1 76 ? 17.634 -0.859 16.114 1.00 9.84 76 GLU A CA 1
ATOM 636 C C . GLU A 1 76 ? 16.137 -0.627 16.072 1.00 18.22 76 GLU A C 1
ATOM 637 O O . GLU A 1 76 ? 15.544 -0.149 17.042 1.00 17.01 76 GLU A O 1
ATOM 643 N N . PHE A 1 77 ? 15.530 -0.972 14.944 1.00 12.41 77 PHE A N 1
ATOM 644 C CA . PHE A 1 77 ? 14.091 -0.844 14.757 1.00 14.62 77 PHE A CA 1
ATOM 645 C C . PHE A 1 77 ? 13.542 -2.149 14.218 1.00 7.33 77 PHE A C 1
ATOM 646 O O . PHE A 1 77 ? 14.252 -2.882 13.527 1.00 10.07 77 PHE A O 1
ATOM 654 N N . GLN A 1 78 ? 12.316 -2.472 14.611 1.00 8.93 78 GLN A N 1
ATOM 655 C CA . GLN A 1 78 ? 11.623 -3.652 14.105 1.00 11.48 78 GLN A CA 1
ATOM 656 C C . GLN A 1 78 ? 11.119 -3.193 12.743 1.00 11.12 78 GLN A C 1
ATOM 657 O O . GLN A 1 78 ? 10.492 -2.134 12.632 1.00 10.75 78 GLN A O 1
ATOM 663 N N . ILE A 1 79 ? 11.437 -3.959 11.706 1.00 11.19 79 ILE A N 1
ATOM 664 C CA . ILE A 1 79 ? 11.016 -3.622 10.345 1.00 7.29 79 ILE A CA 1
ATOM 665 C C . ILE A 1 79 ? 10.503 -4.851 9.593 1.00 10.71 79 ILE A C 1
ATOM 666 O O . ILE A 1 79 ? 10.798 -5.995 9.963 1.00 9.90 79 ILE A O 1
ATOM 671 N N . THR A 1 80 ? 9.690 -4.606 8.570 1.00 8.79 80 THR A N 1
ATOM 672 C CA . THR A 1 80 ? 9.165 -5.666 7.710 1.00 7.76 80 THR A CA 1
ATOM 673 C C . THR A 1 80 ? 9.443 -5.218 6.274 1.00 10.18 80 THR A C 1
ATOM 674 O O . THR A 1 80 ? 9.002 -4.141 5.844 1.00 9.68 80 THR A O 1
ATOM 678 N N . ILE A 1 81 ? 10.233 -6.012 5.565 1.00 8.79 81 ILE A N 1
ATOM 679 C CA . ILE A 1 81 ? 10.571 -5.702 4.190 1.00 8.30 81 ILE A CA 1
ATOM 680 C C . ILE A 1 81 ? 9.652 -6.487 3.281 1.00 6.72 81 ILE A C 1
ATOM 681 O O . ILE A 1 81 ? 9.511 -7.702 3.431 1.00 10.86 81 ILE A O 1
ATOM 686 N N . CYS A 1 82 ? 9.020 -5.787 2.347 1.00 9.02 82 CYS A N 1
ATOM 687 C CA . CYS A 1 82 ? 8.128 -6.406 1.370 1.00 6.67 82 CYS A CA 1
ATOM 688 C C . CYS A 1 82 ? 8.838 -6.371 0.010 1.00 11.31 82 CYS A C 1
ATOM 689 O O . CYS A 1 82 ? 9.250 -5.303 -0.456 1.00 10.79 82 CYS A O 1
ATOM 692 N N . LYS A 1 83 ? 9.056 -7.555 -0.562 1.00 10.29 83 LYS A N 1
ATOM 693 C CA . LYS A 1 83 ? 9.722 -7.723 -1.853 1.00 9.74 83 LYS A CA 1
ATOM 694 C C . LYS A 1 83 ? 8.751 -8.338 -2.849 1.00 16.93 83 LYS A C 1
ATOM 695 O O . LYS A 1 83 ? 8.154 -9.386 -2.586 1.00 10.92 83 LYS A O 1
ATOM 701 N N . HIS A 1 84 ? 8.595 -7.681 -3.992 1.00 12.02 84 HIS A N 1
ATOM 702 C CA . HIS A 1 84 ? 7.668 -8.111 -5.040 1.00 9.67 84 HIS A CA 1
ATOM 703 C C . HIS A 1 84 ? 8.018 -9.452 -5.665 1.00 10.86 84 HIS A C 1
ATOM 704 O O . HIS A 1 84 ? 9.191 -9.713 -5.942 1.00 15.12 84 HIS A O 1
ATOM 711 N N . LYS A 1 85 ? 7.003 -10.294 -5.865 1.00 13.57 85 LYS A N 1
ATOM 712 C CA . LYS A 1 85 ? 7.161 -11.609 -6.508 1.00 12.54 85 LYS A CA 1
ATOM 713 C C . LYS A 1 85 ? 6.665 -11.550 -7.970 1.00 17.00 85 LYS A C 1
ATOM 714 O O . LYS A 1 85 ? 5.693 -10.847 -8.274 1.00 19.52 85 LYS A O 1
ATOM 720 N N . GLY A 1 86 ? 7.315 -12.296 -8.860 1.00 20.37 86 GLY A N 1
ATOM 721 C CA . GLY A 1 86 ? 6.891 -12.332 -10.254 1.00 21.34 86 GLY A CA 1
ATOM 722 C C . GLY A 1 86 ? 7.454 -11.200 -11.089 1.00 17.31 86 GLY A C 1
ATOM 723 O O . GLY A 1 86 ? 7.925 -10.199 -10.544 1.00 32.61 86 GLY A O 1
ATOM 724 N N . GLY A 1 87 ? 7.352 -11.329 -12.409 1.00 23.39 87 GLY A N 1
ATOM 725 C CA . GLY A 1 87 ? 7.891 -10.319 -13.303 1.00 22.91 87 GLY A CA 1
ATOM 726 C C . GLY A 1 87 ? 6.932 -9.278 -13.847 1.00 18.39 87 GLY A C 1
ATOM 727 O O . GLY A 1 87 ? 7.307 -8.478 -14.706 1.00 21.65 87 GLY A O 1
ATOM 728 N N . SER A 1 88 ? 5.697 -9.273 -13.368 1.00 14.99 88 SER A N 1
ATOM 729 C CA . SER A 1 88 ? 4.723 -8.300 -13.842 1.00 17.84 88 SER A CA 1
ATOM 730 C C . SER A 1 88 ? 4.772 -6.976 -13.076 1.00 37.64 88 SER A C 1
ATOM 731 O O . SER A 1 88 ? 5.094 -6.935 -11.888 1.00 18.77 88 SER A O 1
ATOM 734 N N . SER A 1 89 ? 4.460 -5.896 -13.778 1.00 14.40 89 SER A N 1
ATOM 735 C CA . SER A 1 89 ? 4.434 -4.557 -13.214 1.00 16.11 89 SER 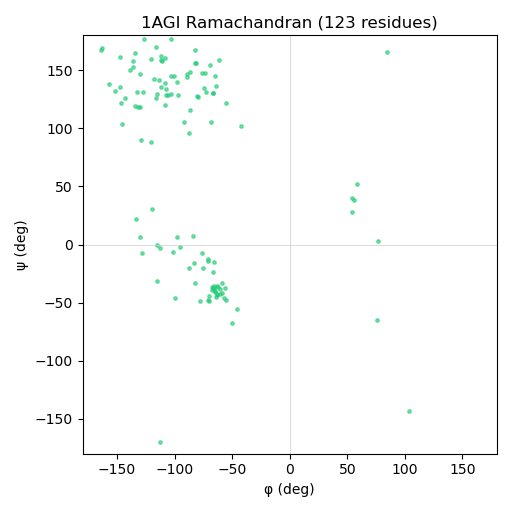A CA 1
ATOM 736 C C . SER A 1 89 ? 3.003 -4.186 -12.766 1.00 19.04 89 SER A C 1
ATOM 737 O O . SER A 1 89 ? 2.772 -3.125 -12.159 1.00 18.36 89 SER A O 1
ATOM 740 N N . ARG A 1 90 ? 2.060 -5.095 -13.003 1.00 14.19 90 ARG A N 1
ATOM 741 C CA . ARG A 1 90 ? 0.655 -4.857 -12.673 1.00 19.69 90 ARG A CA 1
ATOM 742 C C . ARG A 1 90 ? 0.106 -5.707 -11.537 1.00 9.72 90 ARG A C 1
ATOM 743 O O . ARG A 1 90 ? 0.620 -6.787 -11.251 1.00 13.44 90 ARG A O 1
ATOM 751 N N . PRO A 1 91 ? -0.975 -5.226 -10.902 1.00 12.18 91 PRO A N 1
ATOM 752 C CA . PRO A 1 91 ? -1.657 -5.913 -9.795 1.00 14.72 91 PRO A CA 1
ATOM 753 C C . PRO A 1 91 ? -2.352 -7.167 -10.348 1.00 22.95 91 PRO A C 1
ATOM 754 O O . PRO A 1 91 ? -2.716 -7.208 -11.525 1.00 26.11 91 PRO A O 1
ATOM 758 N N . PRO A 1 92 ? -2.577 -8.185 -9.495 1.00 45.23 92 PRO A N 1
ATOM 759 C CA . PRO A 1 92 ? -2.218 -8.208 -8.073 1.00 22.17 92 PRO A CA 1
ATOM 760 C C . PRO A 1 92 ? -0.719 -8.218 -7.853 1.00 15.62 92 PRO A C 1
ATOM 761 O O . PRO A 1 92 ? -0.003 -8.998 -8.482 1.00 14.78 92 PRO A O 1
ATOM 765 N N . CYS A 1 93 ? -0.248 -7.322 -6.990 1.00 10.79 93 CYS A N 1
ATOM 766 C CA . CYS A 1 93 ? 1.168 -7.259 -6.653 1.00 13.35 93 CYS A CA 1
ATOM 767 C C . CYS A 1 93 ? 1.375 -8.142 -5.424 1.00 8.32 93 CYS A C 1
ATOM 768 O O . CYS A 1 93 ? 0.934 -7.783 -4.335 1.00 13.10 93 CYS A O 1
ATOM 771 N N . ARG A 1 94 ? 1.959 -9.322 -5.612 1.00 10.95 94 ARG A N 1
ATOM 772 C CA . ARG A 1 94 ? 2.225 -10.243 -4.501 1.00 13.68 94 ARG A CA 1
ATOM 773 C C . ARG A 1 94 ? 3.600 -9.945 -3.902 1.00 10.91 94 ARG A C 1
ATOM 774 O O . ARG A 1 94 ?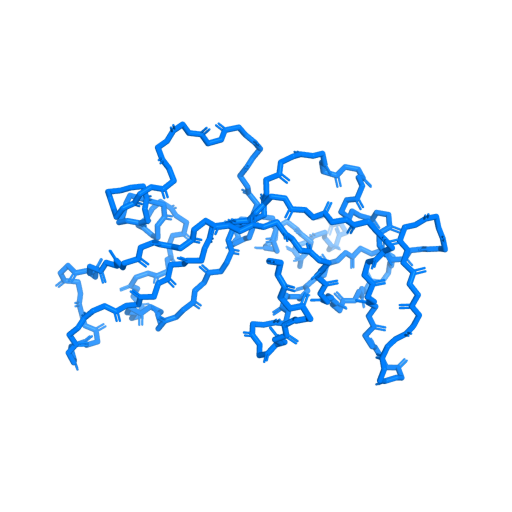 4.536 -9.581 -4.622 1.00 12.65 94 ARG A O 1
ATOM 782 N N . TYR A 1 95 ? 3.726 -10.133 -2.596 1.00 12.66 95 TYR A N 1
ATOM 783 C CA . TYR A 1 95 ? 4.982 -9.855 -1.922 1.00 10.89 95 TYR A CA 1
ATOM 784 C C . TYR A 1 95 ? 5.393 -10.930 -0.931 1.00 9.49 95 TYR A C 1
ATOM 785 O O . TYR A 1 95 ? 4.555 -11.650 -0.388 1.00 16.66 95 TYR A O 1
ATOM 794 N N . GLY A 1 96 ? 6.702 -11.022 -0.728 1.00 12.17 96 GLY A N 1
ATOM 795 C CA . GLY A 1 96 ? 7.269 -11.915 0.257 1.00 14.85 96 GLY A CA 1
ATOM 796 C C . GLY A 1 96 ? 7.736 -10.992 1.376 1.00 12.62 96 GLY A C 1
ATOM 797 O O . GLY A 1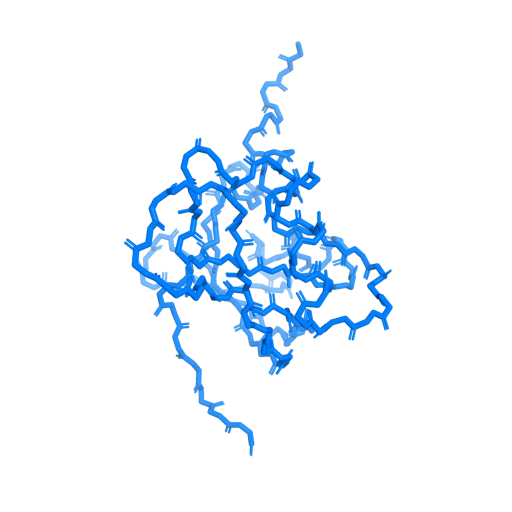 96 ? 8.332 -9.946 1.109 1.00 13.81 96 GLY A O 1
ATOM 798 N N . ALA A 1 97 ? 7.432 -11.333 2.624 1.00 14.26 97 ALA A N 1
ATOM 799 C CA . ALA A 1 97 ? 7.832 -10.513 3.770 1.00 14.88 97 ALA A CA 1
ATOM 800 C C . ALA A 1 97 ? 9.060 -11.050 4.506 1.00 13.13 97 ALA A C 1
ATOM 801 O O . ALA A 1 97 ? 9.275 -12.263 4.580 1.00 13.96 97 ALA A O 1
ATOM 803 N N . THR A 1 98 ? 9.881 -10.140 5.009 1.00 9.25 98 THR A N 1
ATOM 804 C CA . THR A 1 98 ? 11.067 -10.486 5.784 1.00 10.52 98 THR A CA 1
ATOM 805 C C . THR A 1 98 ? 11.040 -9.616 7.045 1.00 12.70 98 THR A C 1
ATOM 806 O O . THR A 1 98 ? 11.014 -8.385 6.946 1.00 11.05 98 THR A O 1
ATOM 810 N N . GLU A 1 99 ? 10.975 -10.253 8.219 1.00 13.20 99 GLU A N 1
ATOM 811 C CA . GLU A 1 99 ? 10.971 -9.525 9.499 1.00 9.17 99 GLU A CA 1
ATOM 812 C C . GLU A 1 99 ? 12.419 -9.361 9.921 1.00 16.96 99 GLU A C 1
ATOM 813 O O . GLU A 1 99 ? 13.249 -10.231 9.655 1.00 35.10 99 GLU A O 1
ATOM 819 N N . ASP A 1 100 ? 12.743 -8.234 10.531 1.00 14.56 100 ASP A N 1
ATOM 820 C CA . ASP A 1 100 ? 14.107 -8.026 11.001 1.00 16.47 100 ASP A CA 1
ATOM 821 C C . ASP A 1 100 ? 14.138 -6.874 12.000 1.00 11.21 100 ASP A C 1
ATOM 822 O O . ASP A 1 100 ? 13.145 -6.178 12.202 1.00 12.05 100 ASP A O 1
ATOM 827 N N . SER A 1 101 ? 15.259 -6.758 12.696 1.00 17.14 101 SER A N 1
ATOM 828 C CA . SER A 1 101 ? 15.480 -5.702 13.656 1.00 16.28 101 SER A CA 1
ATOM 829 C C . SER A 1 101 ? 16.885 -5.226 13.318 1.00 12.64 101 SER A C 1
ATOM 830 O O . SER A 1 101 ? 17.838 -6.008 13.341 1.00 13.71 101 SER A O 1
ATOM 833 N N . ARG A 1 102 ? 17.004 -3.959 12.950 1.00 14.65 102 ARG A N 1
ATOM 834 C CA . ARG A 1 102 ? 18.300 -3.416 12.583 1.00 16.04 102 ARG A CA 1
ATOM 835 C C . ARG A 1 102 ? 18.282 -1.900 12.603 1.00 8.96 102 ARG A C 1
ATOM 836 O O . ARG A 1 102 ? 17.219 -1.278 12.711 1.00 11.75 102 ARG A O 1
ATOM 844 N N . VAL A 1 103 ? 19.472 -1.311 12.512 1.00 11.10 103 VAL A N 1
ATOM 845 C CA . VAL A 1 103 ? 19.601 0.137 12.446 1.00 10.48 103 VAL A CA 1
ATOM 846 C C . VAL A 1 103 ? 19.210 0.500 11.010 1.00 13.08 103 VAL A C 1
ATOM 847 O O . VAL A 1 103 ? 19.411 -0.283 10.085 1.00 15.11 103 VAL A O 1
ATOM 851 N N . ILE A 1 104 ? 18.612 1.665 10.841 1.00 9.40 104 ILE A N 1
ATOM 852 C CA . ILE A 1 104 ? 18.177 2.101 9.527 1.00 10.64 104 ILE A CA 1
ATOM 853 C C . ILE A 1 104 ? 18.840 3.412 9.121 1.00 10.59 104 ILE A C 1
ATOM 854 O O . ILE A 1 104 ? 19.354 4.151 9.964 1.00 9.32 104 ILE A O 1
ATOM 859 N N . VAL A 1 105 ? 18.849 3.669 7.816 1.00 8.02 105 VAL A N 1
ATOM 860 C CA . VAL A 1 105 ? 19.419 4.886 7.248 1.00 7.56 105 VAL A CA 1
ATOM 861 C C . VAL A 1 105 ? 18.317 5.697 6.595 1.00 8.27 105 VAL A C 1
ATOM 862 O O . VAL A 1 105 ? 17.527 5.163 5.810 1.00 8.55 105 VAL A O 1
ATOM 866 N N . VAL A 1 106 ? 18.240 6.976 6.936 1.00 8.89 106 VAL A N 1
ATOM 867 C CA . VAL A 1 106 ? 17.228 7.869 6.359 1.00 9.29 106 VAL A CA 1
ATOM 868 C C . VAL A 1 106 ? 17.824 9.206 5.932 1.00 7.63 106 VAL A C 1
ATOM 869 O O . VAL A 1 106 ? 18.957 9.540 6.286 1.00 11.67 106 VAL A O 1
ATOM 873 N N . GLY A 1 107 ? 17.075 9.941 5.124 1.00 7.60 107 GLY A N 1
ATOM 874 C CA . GLY A 1 107 ? 17.492 11.264 4.688 1.00 6.40 107 GLY A CA 1
ATOM 875 C C . GLY A 1 107 ? 16.526 12.225 5.355 1.00 8.09 107 GLY A C 1
ATOM 876 O O . GLY A 1 107 ? 15.328 11.938 5.406 1.00 9.84 107 GLY A O 1
ATOM 877 N N . CYS A 1 108 ? 17.031 13.326 5.911 1.00 8.67 108 CYS A N 1
ATOM 878 C CA . CYS A 1 108 ? 16.187 14.309 6.602 1.00 14.35 108 CYS A CA 1
ATOM 879 C C . CYS A 1 108 ? 16.085 15.654 5.880 1.00 13.88 108 CYS A C 1
ATOM 880 O O . CYS A 1 108 ? 16.933 16.009 5.071 1.00 16.66 108 CYS A O 1
ATOM 883 N N . GLU A 1 109 ? 15.031 16.394 6.191 1.00 9.78 109 GLU A N 1
ATOM 884 C CA . GLU A 1 109 ? 14.808 17.716 5.628 1.00 11.37 109 GLU A CA 1
ATOM 885 C C . GLU A 1 109 ? 14.120 18.491 6.748 1.00 12.57 109 GLU A C 1
ATOM 886 O O . GLU A 1 109 ? 13.087 18.059 7.266 1.00 13.95 109 GLU A O 1
ATOM 892 N N . ASN A 1 110 ? 14.733 19.599 7.157 1.00 19.08 110 ASN A N 1
ATOM 893 C CA . ASN A 1 110 ? 14.208 20.428 8.233 1.00 17.14 110 ASN A CA 1
ATOM 894 C C . ASN A 1 110 ? 13.993 19.637 9.526 1.00 19.65 110 ASN A C 1
ATOM 895 O O . ASN A 1 110 ? 12.998 19.827 10.228 1.00 25.55 110 ASN A O 1
ATOM 900 N N . GLY A 1 111 ? 14.916 18.725 9.813 1.00 20.87 111 GLY A N 1
ATOM 901 C CA . GLY A 1 111 ? 14.826 17.916 11.011 1.00 13.85 111 GLY A CA 1
ATOM 902 C C . GLY A 1 111 ? 13.822 16.788 10.978 1.00 11.57 111 GLY A C 1
ATOM 903 O O . GLY A 1 111 ? 13.657 16.083 11.971 1.00 19.42 111 GLY A O 1
ATOM 904 N N . LEU A 1 112 ? 13.157 16.604 9.841 1.00 8.68 112 LEU A N 1
ATOM 905 C CA . LEU A 1 112 ? 12.170 15.531 9.695 1.00 10.49 112 LEU A CA 1
ATOM 906 C C . LEU A 1 112 ? 12.647 14.492 8.690 1.00 9.46 112 LEU A C 1
ATOM 907 O O . LEU A 1 112 ? 13.279 14.832 7.693 1.00 10.14 112 LEU A O 1
ATOM 912 N N . PRO A 1 113 ? 12.386 13.200 8.963 1.00 11.51 113 PRO A N 1
ATOM 913 C CA . PRO A 1 113 ? 12.813 12.158 8.025 1.00 6.82 113 PRO A CA 1
ATOM 914 C C . PRO A 1 113 ? 11.907 12.208 6.785 1.00 10.43 113 PRO A C 1
ATOM 915 O O . PRO A 1 113 ? 10.675 12.260 6.895 1.00 9.77 113 PRO A O 1
ATOM 919 N N . VAL A 1 114 ? 12.516 12.212 5.607 1.00 8.52 114 VAL A N 1
ATOM 920 C CA . VAL A 1 114 ? 11.764 12.299 4.358 1.00 8.90 114 VAL A CA 1
ATOM 921 C C . VAL A 1 114 ? 12.102 11.221 3.340 1.00 10.56 114 VAL A C 1
ATOM 922 O O . VAL A 1 114 ? 11.424 11.086 2.322 1.00 9.81 114 VAL A O 1
ATOM 926 N N . HIS A 1 115 ? 13.126 10.430 3.630 1.00 5.98 115 HIS A N 1
ATOM 927 C CA . HIS A 1 115 ? 13.551 9.404 2.712 1.00 8.42 115 HIS A CA 1
ATOM 928 C C . HIS A 1 115 ? 14.100 8.182 3.428 1.00 9.09 115 HIS A C 1
ATOM 929 O O . HIS A 1 115 ? 14.866 8.314 4.381 1.00 7.27 115 HIS A O 1
ATOM 936 N N . PHE A 1 116 ? 13.695 7.003 2.968 1.00 8.78 116 PHE A N 1
ATOM 937 C CA . PHE A 1 116 ? 14.187 5.753 3.524 1.00 7.99 116 PHE A CA 1
ATOM 938 C C . PHE A 1 116 ? 15.140 5.131 2.512 1.00 5.61 116 PHE A C 1
ATOM 939 O O . PHE A 1 116 ? 14.796 4.966 1.344 1.00 8.96 116 PHE A O 1
ATOM 947 N N . ASP A 1 117 ? 16.328 4.765 2.965 1.00 6.84 117 ASP A N 1
ATOM 948 C CA . ASP A 1 117 ? 17.325 4.169 2.086 1.00 6.87 117 ASP A CA 1
ATOM 949 C C . ASP A 1 117 ? 17.150 2.650 2.016 1.00 7.46 117 ASP A C 1
ATOM 950 O O . ASP A 1 117 ? 17.673 1.915 2.860 1.00 10.52 117 ASP A O 1
ATOM 955 N N . GLU A 1 118 ? 16.443 2.186 0.988 1.00 7.67 118 GLU A N 1
ATOM 956 C CA . GLU A 1 118 ? 16.196 0.765 0.787 1.00 6.72 118 GLU A CA 1
ATOM 957 C C . GLU A 1 118 ? 17.438 -0.016 0.364 1.00 10.47 118 GLU A C 1
ATOM 958 O O . GLU A 1 118 ? 17.416 -1.238 0.367 1.00 13.23 118 GLU A O 1
ATOM 964 N N . SER A 1 119 ? 18.498 0.679 -0.048 1.00 8.65 119 SER A N 1
ATOM 965 C CA . SER A 1 119 ? 19.708 -0.018 -0.493 1.00 16.00 119 SER A CA 1
ATOM 966 C C . SER A 1 119 ? 20.669 -0.461 0.615 1.00 13.76 119 SER A C 1
ATOM 967 O O . SER A 1 119 ? 21.533 -1.299 0.378 1.00 13.54 119 SER A O 1
ATOM 970 N N . PHE A 1 120 ? 20.497 0.089 1.815 1.00 9.68 120 PHE A N 1
ATOM 971 C CA . PHE A 1 120 ? 21.352 -0.226 2.958 1.00 10.25 120 PHE A CA 1
ATOM 972 C C . PHE A 1 120 ? 21.219 -1.673 3.474 1.00 15.02 120 PHE A C 1
ATOM 973 O O . PHE A 1 120 ? 20.110 -2.146 3.728 1.00 17.23 120 PHE A O 1
ATOM 981 N N . ILE A 1 121 ? 22.356 -2.357 3.649 1.00 10.61 121 ILE A N 1
ATOM 982 C CA . ILE A 1 121 ? 22.421 -3.749 4.150 1.00 13.24 121 ILE A CA 1
ATOM 983 C C . ILE A 1 121 ? 23.203 -3.748 5.478 1.00 21.08 121 ILE A C 1
ATOM 984 O O . ILE A 1 121 ? 24.245 -3.105 5.560 1.00 18.50 121 ILE A O 1
ATOM 989 N N . THR A 1 122 ? 22.797 -4.567 6.453 1.00 33.89 122 THR A N 1
ATOM 990 C CA . THR A 1 122 ? 23.426 -4.558 7.795 1.00 19.55 122 THR A CA 1
ATOM 991 C C . THR A 1 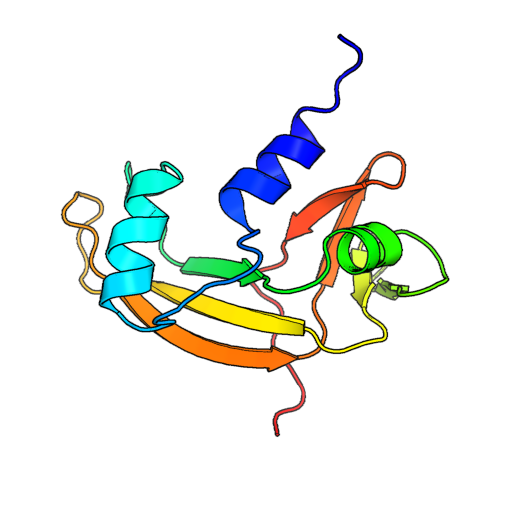122 ? 24.274 -5.702 8.357 1.00 117.19 122 THR A C 1
ATOM 992 O O . THR A 1 122 ? 24.312 -6.799 7.797 1.00 63.37 122 THR A O 1
ATOM 996 N N . PRO A 1 123 ? 25.069 -5.400 9.411 1.00 178.73 123 PRO A N 1
ATOM 997 C CA . PRO A 1 123 ? 25.892 -6.433 10.049 1.00 139.00 123 PRO A CA 1
ATOM 998 C C . PRO A 1 123 ? 24.838 -7.337 10.714 1.00 146.04 123 PRO A C 1
ATOM 999 O O . PRO A 1 123 ? 24.176 -6.937 11.682 1.00 105.15 123 PRO A O 1
ATOM 1003 N N . ARG A 1 124 ? 24.624 -8.504 10.112 1.00 100.67 124 ARG A N 1
ATOM 1004 C CA . ARG A 1 124 ? 23.603 -9.453 10.565 1.00 117.09 124 ARG A CA 1
ATOM 1005 C C . ARG A 1 124 ? 23.674 -10.063 11.954 1.00 147.74 124 ARG A C 1
ATOM 1006 O O . ARG A 1 124 ? 24.739 -10.141 12.572 1.00 146.43 124 ARG A O 1
ATOM 1014 N N . HIS A 1 125 ? 22.513 -10.530 12.408 1.00 116.74 125 HIS A N 1
ATOM 1015 C CA . HIS A 1 125 ? 22.378 -11.133 13.725 1.00 99.48 125 HIS A CA 1
ATOM 1016 C C . HIS A 1 125 ? 22.274 -12.664 13.690 1.00 98.43 125 HIS A C 1
ATOM 1017 O O . HIS A 1 125 ? 23.153 -13.316 14.302 1.00 112.58 125 HIS A O 1
#

Radius of gyration: 14.56 Å; Cα contacts (8 Å, |Δi|>4): 232; chains: 1; bounding box: 31×37×34 Å

Sequence (125 aa):
AQDDYRYIHFLTQHYDAKPKGRNDEYCFNMMKNRRLTRPCKDRNTFIHGNKNDIKAICEDRNGQPYRGDLRISKSEFQITICKHKGGSSRPPCRYGATEDSRVIVVGCENGLPVHFDESFITPRH

Secondary structure (DSSP, 8-state):
----HHHHHHHHHHB-SS-S--SHHHHHHHHHHTT-BTTBPSEEEEE-S-HHHHHGGGSTTTEEEETTTEEEESS-EEEEEEEE-SS-SSSS--EEEEEEEE--EEEEETTEEEEE-TT------

Foldseek 3Di:
DPPPPLQVLCCLQAEDADDDPLFQVSLLVSCVNSVCVQFNDFKGKHWYHDPVLVLCQLDPPFWDDDPNFKIKGPAKTWMKMWGFDDDDRHPPTTTGIDIDIGIFMFGDDPSGTRGGDPPDDDDHD

CATH classification: 3.10.130.10

Solvent-accessible surface area: 7877 Å² total; per-residue (Å²): 159,173,120,72,138,103,26,86,71,3,24,57,34,10,30,24,45,189,23,196,40,41,77,65,123,20,0,48,61,36,0,123,85,54,184,15,18,211,96,16,66,92,70,0,0,0,0,6,40,78,96,110,52,1,89,8,0,21,87,109,194,12,2,90,94,66,173,70,136,28,37,30,4,114,50,107,14,90,0,0,25,0,105,31,108,67,91,64,70,174,52,92,3,130,3,18,28,72,101,40,40,17,32,0,0,0,9,43,82,147,39,38,0,20,93,7,15,38,88,34,156,26,127,199,219

B-factor: mean 26.08, std 29.07, range [5.61, 178.73]